Protein AF-F8EVM6-F1 (afdb_monomer)

Radius of gyration: 14.62 Å; Cα contacts (8 Å, |Δi|>4): 161; chains: 1; bounding box: 32×22×44 Å

Foldseek 3Di:
DAWWWFWWAALVPRDTDIQIFHFAPCLLVPPLVVCVVSVVVVVSVVSVVVCVVVVNPCSNVCRGPVSLVSVVVSVVVRIATEDIPDPDDLVVVCVRNVHNTHHDDNPDD

pLDDT: mean 84.42, std 10.82, range [38.53, 94.06]

Structure (mmCIF, N/CA/C/O backbone):
data_AF-F8EVM6-F1
#
_entry.id   AF-F8EVM6-F1
#
loop_
_atom_site.group_PDB
_atom_site.id
_atom_site.type_symbol
_atom_site.label_atom_id
_atom_site.label_alt_id
_atom_site.label_comp_id
_atom_site.label_asym_id
_atom_site.label_entity_id
_atom_site.label_seq_id
_atom_site.pdbx_PDB_ins_code
_atom_site.Cartn_x
_atom_site.Cartn_y
_atom_site.Cartn_z
_atom_site.occupancy
_atom_site.B_iso_or_equiv
_atom_site.auth_seq_id
_atom_site.auth_comp_id
_atom_site.auth_asym_id
_atom_site.auth_atom_id
_atom_site.pdbx_PDB_model_num
ATOM 1 N N . MET A 1 1 ? 6.885 -11.044 8.352 1.00 48.56 1 MET A N 1
ATOM 2 C CA . MET A 1 1 ? 7.329 -9.755 7.777 1.00 48.56 1 MET A CA 1
ATOM 3 C C . MET A 1 1 ? 6.969 -9.559 6.295 1.00 48.56 1 MET A C 1
ATOM 5 O O . MET A 1 1 ? 6.688 -8.429 5.933 1.00 48.56 1 MET A O 1
ATOM 9 N N . ALA A 1 2 ? 6.963 -10.586 5.4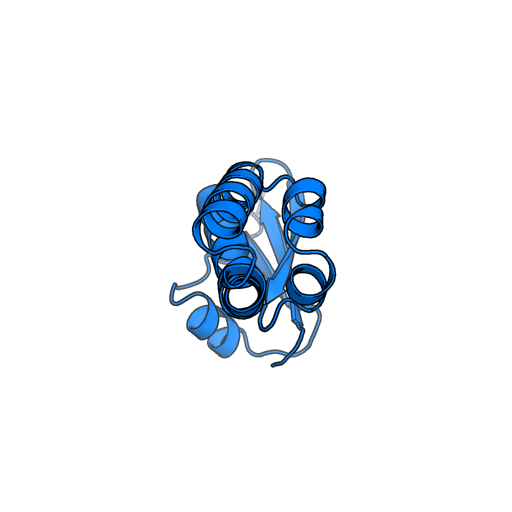23 1.00 51.34 2 ALA A N 1
ATOM 10 C CA . ALA A 1 2 ? 6.777 -10.375 3.971 1.00 51.34 2 ALA A CA 1
ATOM 11 C C . ALA A 1 2 ? 5.320 -10.220 3.482 1.00 51.34 2 ALA A C 1
ATOM 13 O O . ALA A 1 2 ? 5.102 -9.687 2.400 1.00 51.34 2 ALA A O 1
ATOM 14 N N . PHE A 1 3 ? 4.329 -10.666 4.254 1.00 64.69 3 PHE A N 1
ATOM 15 C CA . PHE A 1 3 ? 2.916 -10.464 3.942 1.00 64.69 3 PHE A CA 1
ATOM 16 C C . PHE A 1 3 ? 2.114 -10.704 5.217 1.00 64.69 3 PHE A C 1
ATOM 18 O O . PHE A 1 3 ? 1.896 -11.849 5.614 1.00 64.69 3 PHE A O 1
ATOM 25 N N . ASP A 1 4 ? 1.773 -9.630 5.912 1.00 80.69 4 ASP A N 1
ATOM 26 C CA . ASP A 1 4 ? 0.779 -9.681 6.978 1.00 80.69 4 ASP A CA 1
ATOM 27 C C . ASP A 1 4 ? -0.339 -8.690 6.659 1.00 80.69 4 ASP A C 1
ATOM 29 O O . ASP A 1 4 ? -0.142 -7.765 5.864 1.00 80.69 4 ASP A O 1
ATOM 33 N N . ARG A 1 5 ? -1.527 -8.917 7.209 1.00 85.44 5 ARG A N 1
ATOM 34 C CA . ARG A 1 5 ? -2.719 -8.122 6.937 1.00 85.44 5 ARG A CA 1
ATOM 35 C C . ARG A 1 5 ? -3.258 -7.567 8.237 1.00 85.44 5 ARG A C 1
ATOM 37 O O . ARG A 1 5 ? -3.517 -8.291 9.193 1.00 85.44 5 ARG A O 1
ATOM 44 N N . LEU A 1 6 ? -3.438 -6.256 8.243 1.00 88.12 6 LEU A N 1
ATOM 45 C CA . LEU A 1 6 ? -4.046 -5.548 9.351 1.00 88.12 6 LEU A CA 1
ATOM 46 C C . LEU A 1 6 ? -5.533 -5.407 9.084 1.00 88.12 6 LEU A C 1
ATOM 48 O O . LEU A 1 6 ? -5.943 -4.992 7.996 1.00 88.12 6 LEU A O 1
ATOM 52 N N . VAL A 1 7 ? -6.327 -5.699 10.099 1.00 90.19 7 VAL A N 1
ATOM 53 C CA . VAL A 1 7 ? -7.750 -5.406 10.114 1.00 90.19 7 VAL A CA 1
ATOM 54 C C . VAL A 1 7 ? -7.913 -3.984 10.631 1.00 90.19 7 VAL A C 1
ATOM 56 O O . VAL A 1 7 ? -7.637 -3.684 11.793 1.00 90.19 7 VAL A O 1
ATOM 59 N N . MET A 1 8 ? -8.343 -3.098 9.741 1.00 89.50 8 MET A N 1
ATOM 60 C CA . MET A 1 8 ? -8.593 -1.691 10.021 1.00 89.50 8 MET A CA 1
ATOM 61 C C . MET A 1 8 ? -10.102 -1.472 10.075 1.00 89.50 8 MET A C 1
ATOM 63 O O . MET A 1 8 ? -10.794 -1.751 9.099 1.00 89.50 8 MET A O 1
ATOM 67 N N . ALA A 1 9 ? -10.627 -0.961 11.181 1.00 90.44 9 ALA A N 1
ATOM 68 C CA . ALA A 1 9 ? -12.049 -0.678 11.342 1.00 90.44 9 ALA A CA 1
ATOM 69 C C . ALA A 1 9 ? -12.265 0.819 11.560 1.00 90.44 9 ALA A C 1
ATOM 71 O O . ALA A 1 9 ? -11.482 1.476 12.244 1.00 90.44 9 ALA A O 1
ATOM 72 N N . ASN A 1 10 ? -13.299 1.382 10.947 1.00 88.88 10 ASN A N 1
ATOM 73 C CA . ASN A 1 10 ? -13.678 2.769 11.176 1.00 88.88 10 ASN A CA 1
ATOM 74 C C . ASN A 1 10 ? -14.770 2.816 12.266 1.00 88.88 10 ASN A C 1
ATOM 76 O O . ASN A 1 10 ? -15.847 2.256 12.051 1.00 88.88 10 ASN A O 1
ATOM 80 N N . PRO A 1 11 ? -14.515 3.467 13.417 1.00 83.00 11 PRO A N 1
ATOM 81 C CA . PRO A 1 11 ? -15.437 3.470 14.555 1.00 83.00 11 PRO A CA 1
ATOM 82 C C . PRO A 1 11 ? -16.744 4.222 14.273 1.00 83.00 11 PRO A C 1
ATOM 84 O O . PRO A 1 11 ? -17.757 3.940 14.898 1.00 83.00 11 PRO A O 1
ATOM 87 N N . TYR A 1 12 ? -16.759 5.140 13.302 1.00 82.19 12 TYR A N 1
ATOM 88 C CA . TYR A 1 12 ? -17.934 5.959 12.995 1.00 82.19 12 TYR A CA 1
ATOM 89 C C . TYR A 1 12 ? -18.968 5.245 12.120 1.00 82.19 12 TYR A C 1
ATOM 91 O O . TYR A 1 12 ? -20.143 5.592 12.148 1.00 82.19 12 TYR A O 1
ATOM 99 N N . ASN A 1 13 ? -18.543 4.287 11.292 1.00 83.56 13 ASN A N 1
ATOM 100 C CA . ASN A 1 13 ? -19.424 3.619 10.326 1.00 83.56 13 ASN A CA 1
ATOM 101 C C . ASN A 1 13 ? -19.343 2.085 10.360 1.00 83.56 13 ASN A C 1
ATOM 103 O O . ASN A 1 13 ? -19.971 1.430 9.529 1.00 83.56 13 ASN A O 1
ATOM 107 N N . GLY A 1 14 ? -18.534 1.512 11.256 1.00 82.06 14 GLY A N 1
ATOM 108 C CA . GLY A 1 14 ? -18.343 0.067 11.409 1.00 82.06 14 GLY A CA 1
ATOM 109 C C . GLY A 1 14 ? -17.672 -0.632 10.218 1.00 82.06 14 GLY A C 1
ATOM 110 O O . GLY A 1 14 ? -17.515 -1.854 10.229 1.00 82.06 14 GLY A O 1
ATOM 111 N N . LYS A 1 15 ? -17.261 0.095 9.168 1.00 87.69 15 LYS A N 1
ATOM 112 C CA . LYS A 1 15 ? -16.658 -0.515 7.977 1.00 87.69 15 LYS A CA 1
ATOM 113 C C . LYS A 1 15 ? -15.270 -1.035 8.306 1.00 87.69 15 LYS A C 1
ATOM 115 O O . LYS A 1 15 ? -14.428 -0.317 8.843 1.00 87.69 15 LYS A O 1
ATOM 120 N N . THR A 1 16 ? -15.022 -2.274 7.900 1.00 90.00 16 THR A N 1
ATOM 121 C CA . THR A 1 16 ? -13.730 -2.939 8.064 1.00 90.00 16 THR A CA 1
ATOM 122 C C . THR A 1 16 ? -13.014 -3.049 6.718 1.00 90.00 16 THR A C 1
ATOM 124 O O . THR A 1 16 ? -13.628 -3.313 5.683 1.00 90.00 16 THR A O 1
ATOM 127 N N . ARG A 1 17 ? -11.704 -2.807 6.716 1.00 90.25 17 ARG A N 1
ATOM 128 C CA . ARG A 1 17 ? -10.812 -2.883 5.558 1.00 90.25 17 ARG A CA 1
ATOM 129 C C . ARG A 1 17 ? -9.553 -3.650 5.931 1.00 90.25 17 ARG A C 1
ATOM 131 O O . ARG A 1 17 ? -9.039 -3.514 7.035 1.00 90.25 17 ARG A O 1
ATOM 138 N N . TYR A 1 18 ? -9.036 -4.412 4.978 1.00 90.00 18 TYR A N 1
ATOM 139 C CA . TYR A 1 18 ? -7.797 -5.161 5.144 1.00 90.00 18 TYR A CA 1
ATOM 140 C C . TYR A 1 18 ? -6.641 -4.380 4.526 1.00 90.00 18 TYR A C 1
ATOM 142 O O . TYR A 1 18 ? -6.660 -4.076 3.331 1.00 90.00 18 TYR A O 1
ATOM 150 N N . ALA A 1 19 ? -5.631 -4.065 5.331 1.00 89.94 19 ALA A N 1
ATOM 151 C CA . ALA A 1 19 ? -4.438 -3.355 4.896 1.00 89.94 19 ALA A CA 1
ATOM 152 C C . ALA A 1 19 ? -3.230 -4.306 4.907 1.00 89.94 19 ALA A C 1
ATOM 154 O O . ALA A 1 19 ? -2.731 -4.643 5.982 1.00 89.94 19 ALA A O 1
ATOM 155 N N . PRO A 1 20 ? -2.752 -4.774 3.739 1.00 88.94 20 PRO A N 1
ATOM 156 C CA . PRO A 1 20 ? -1.536 -5.574 3.679 1.00 88.94 20 PRO A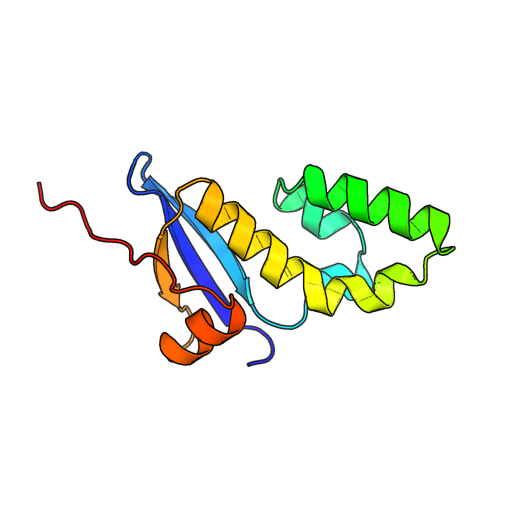 CA 1
ATOM 157 C C . PRO A 1 20 ? -0.310 -4.715 4.008 1.00 88.94 20 PRO A C 1
ATOM 159 O O . PRO A 1 20 ? -0.216 -3.568 3.570 1.00 88.94 20 PRO A O 1
ATOM 162 N N . ILE A 1 21 ? 0.646 -5.291 4.731 1.00 88.62 21 ILE A N 1
ATOM 163 C CA . ILE A 1 21 ? 1.938 -4.681 5.056 1.00 88.62 21 ILE A CA 1
ATOM 164 C C . ILE A 1 21 ? 3.098 -5.479 4.463 1.00 88.62 21 ILE A C 1
ATOM 166 O O . ILE A 1 21 ? 3.018 -6.693 4.267 1.00 88.62 21 ILE A O 1
ATOM 170 N N . GLY A 1 22 ? 4.190 -4.771 4.175 1.00 87.00 22 GLY A N 1
ATOM 171 C CA . GLY A 1 22 ? 5.368 -5.323 3.509 1.00 87.00 22 GLY A CA 1
ATOM 172 C C . GLY A 1 22 ? 5.303 -5.193 1.987 1.00 87.00 22 GLY A C 1
ATOM 173 O O . GLY A 1 22 ? 4.660 -4.282 1.456 1.00 87.00 22 GLY A O 1
ATOM 174 N N . PHE A 1 23 ? 5.999 -6.092 1.292 1.00 88.56 23 PHE A N 1
ATOM 175 C CA . PHE A 1 23 ? 6.125 -6.083 -0.164 1.00 88.56 23 PHE A CA 1
ATOM 176 C C . PHE A 1 23 ? 4.800 -6.443 -0.853 1.00 88.56 23 PHE A C 1
ATOM 178 O O . PHE A 1 23 ? 4.154 -7.440 -0.527 1.00 88.56 23 PHE A O 1
ATOM 185 N N . SER A 1 24 ? 4.380 -5.632 -1.825 1.00 89.75 24 SER A N 1
ATOM 186 C CA . SER A 1 24 ? 3.148 -5.858 -2.584 1.00 89.75 24 SER A CA 1
ATOM 187 C C . SER A 1 24 ? 3.397 -6.709 -3.829 1.00 89.75 24 SER A C 1
ATOM 189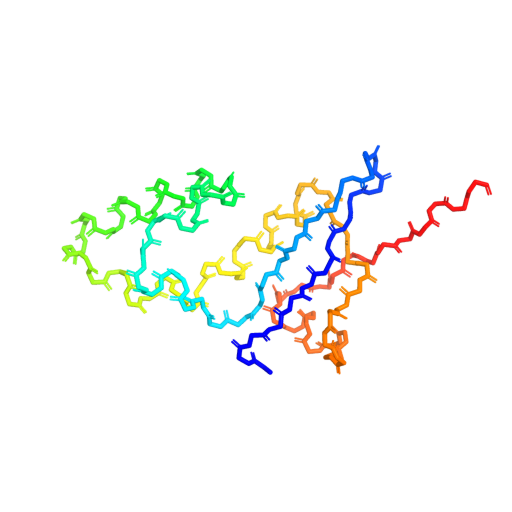 O O . SER A 1 24 ? 3.562 -6.185 -4.931 1.00 89.75 24 SER A O 1
ATOM 191 N N . TRP A 1 25 ? 3.330 -8.031 -3.676 1.00 87.44 25 TRP A N 1
ATOM 192 C CA . TRP A 1 25 ? 3.393 -8.974 -4.802 1.00 87.44 25 TRP A CA 1
ATOM 193 C C . TRP A 1 25 ? 2.368 -8.669 -5.896 1.00 87.44 25 TRP A C 1
ATOM 195 O O . TRP A 1 25 ? 2.678 -8.719 -7.082 1.00 87.44 25 TRP A O 1
ATOM 205 N N . THR A 1 26 ? 1.156 -8.268 -5.510 1.00 88.62 26 THR A N 1
ATOM 206 C CA . THR A 1 26 ? 0.111 -7.915 -6.476 1.00 88.62 26 THR A CA 1
ATOM 207 C C . THR A 1 26 ? 0.475 -6.671 -7.283 1.00 88.62 26 THR A C 1
ATOM 209 O O . THR A 1 26 ? 0.190 -6.614 -8.470 1.00 88.62 26 THR A O 1
ATOM 212 N N . THR A 1 27 ? 1.117 -5.672 -6.671 1.00 90.25 27 THR A N 1
ATOM 213 C CA . THR A 1 27 ? 1.561 -4.464 -7.393 1.00 90.25 27 THR A CA 1
ATOM 214 C C . THR A 1 27 ? 2.751 -4.767 -8.294 1.00 90.25 27 THR A C 1
ATOM 216 O O . THR A 1 27 ? 2.866 -4.163 -9.351 1.00 90.25 27 THR A O 1
ATOM 219 N N . PHE A 1 28 ? 3.606 -5.719 -7.914 1.00 90.94 28 PHE A N 1
ATOM 220 C CA . PHE A 1 28 ? 4.762 -6.110 -8.721 1.00 90.94 28 PHE A CA 1
ATOM 221 C C . PHE A 1 28 ? 4.344 -6.744 -10.053 1.00 90.94 28 PHE A C 1
ATOM 223 O O . PHE A 1 28 ? 4.840 -6.341 -11.097 1.00 90.94 28 PHE A O 1
ATOM 230 N N . PHE A 1 29 ? 3.385 -7.676 -10.031 1.00 87.88 29 PHE A N 1
ATOM 231 C CA . PHE A 1 29 ? 2.933 -8.358 -11.251 1.00 87.88 29 PHE A CA 1
ATOM 232 C C . PHE A 1 29 ? 1.850 -7.602 -12.029 1.00 87.88 29 PHE A C 1
ATOM 234 O O . PHE A 1 29 ? 1.792 -7.709 -13.249 1.00 87.88 29 PHE A O 1
ATOM 241 N N . PHE A 1 30 ? 0.990 -6.841 -11.345 1.00 88.12 30 PHE A N 1
ATOM 242 C CA . PHE A 1 30 ? -0.189 -6.221 -11.961 1.00 88.12 30 PHE A CA 1
ATOM 243 C C . PHE A 1 30 ? -0.151 -4.686 -11.974 1.00 88.12 30 PHE A C 1
ATOM 245 O O . PHE A 1 30 ? -1.124 -4.054 -12.382 1.00 88.12 30 PHE A O 1
ATOM 252 N N . GLY A 1 31 ? 0.935 -4.057 -11.521 1.00 87.38 31 GLY A N 1
ATOM 253 C CA . GLY A 1 31 ? 1.098 -2.603 -11.548 1.00 87.38 31 GLY A CA 1
ATOM 254 C C . GLY A 1 31 ? -0.059 -1.863 -10.868 1.00 87.38 31 GLY A C 1
ATOM 255 O O . GLY A 1 31 ? -0.214 -1.914 -9.647 1.00 87.38 31 GLY A O 1
ATOM 256 N N . ILE A 1 32 ? -0.878 -1.182 -11.676 1.00 90.19 32 ILE 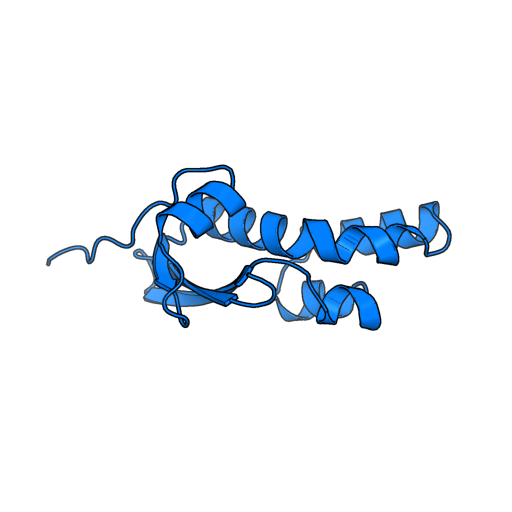A N 1
ATOM 257 C CA . ILE A 1 32 ? -1.977 -0.305 -11.245 1.00 90.19 32 ILE A CA 1
ATOM 258 C C . ILE A 1 32 ? -3.230 -1.043 -10.743 1.00 90.19 32 ILE A C 1
ATOM 260 O O . ILE A 1 32 ? -3.959 -0.510 -9.903 1.00 90.19 32 ILE A O 1
ATOM 264 N N . TRP A 1 33 ? -3.496 -2.265 -11.213 1.00 90.44 33 TRP A N 1
ATOM 265 C CA . TRP A 1 33 ? -4.764 -2.963 -10.949 1.00 90.44 33 TRP A CA 1
ATOM 266 C C . TRP A 1 33 ? -5.115 -3.110 -9.458 1.00 90.44 33 TRP A C 1
ATOM 268 O O . TRP A 1 33 ? -6.256 -2.827 -9.084 1.00 90.44 33 TRP A O 1
ATOM 278 N N . PRO A 1 34 ? -4.171 -3.457 -8.559 1.00 89.06 34 PRO A N 1
ATOM 279 C CA . PRO A 1 34 ? -4.463 -3.544 -7.132 1.00 89.06 34 PRO A CA 1
ATOM 280 C C . PRO A 1 34 ? -4.917 -2.211 -6.531 1.00 89.06 34 PRO A C 1
ATOM 282 O O . PRO A 1 34 ? -5.739 -2.214 -5.618 1.00 89.06 34 PRO A O 1
ATOM 285 N N . ALA A 1 35 ? -4.409 -1.079 -7.033 1.00 90.62 35 ALA A N 1
ATOM 286 C CA . ALA A 1 35 ? -4.805 0.236 -6.545 1.00 90.62 35 ALA A CA 1
ATOM 287 C C . ALA A 1 35 ? -6.251 0.571 -6.918 1.00 90.62 35 ALA A C 1
ATOM 289 O O . ALA A 1 35 ? -6.992 1.086 -6.080 1.00 90.62 35 ALA A O 1
ATOM 290 N N . ILE A 1 36 ? -6.677 0.197 -8.125 1.00 91.38 36 ILE A N 1
ATOM 291 C CA . ILE A 1 36 ? -8.056 0.373 -8.589 1.00 91.38 36 ILE A CA 1
ATOM 292 C C . ILE A 1 36 ? -9.011 -0.499 -7.764 1.00 91.38 36 ILE A C 1
ATOM 294 O O . ILE A 1 36 ? -9.964 0.017 -7.182 1.00 91.38 36 ILE A O 1
ATOM 298 N N . PHE A 1 37 ? -8.723 -1.797 -7.618 1.00 90.69 37 PHE A N 1
ATOM 299 C CA . PHE A 1 37 ? -9.595 -2.710 -6.866 1.00 90.69 37 PHE A CA 1
ATOM 300 C C . PHE A 1 37 ? -9.685 -2.381 -5.371 1.00 90.69 37 PHE A C 1
ATOM 302 O O . PHE A 1 37 ? -10.713 -2.624 -4.743 1.00 90.69 37 PHE A O 1
ATOM 309 N N . ARG A 1 38 ? -8.641 -1.778 -4.789 1.00 86.94 38 ARG A N 1
ATOM 310 C CA . ARG A 1 38 ? -8.658 -1.292 -3.398 1.00 86.94 38 ARG A CA 1
ATOM 311 C C . ARG A 1 38 ? -9.338 0.074 -3.234 1.00 86.94 38 ARG A C 1
ATOM 313 O O . ARG A 1 38 ? -9.371 0.592 -2.119 1.00 86.94 38 ARG A O 1
ATOM 320 N N . GLY A 1 39 ? -9.855 0.675 -4.311 1.00 88.94 39 GLY A N 1
ATOM 321 C CA . GLY A 1 39 ? -10.485 2.001 -4.295 1.00 88.94 39 GLY A CA 1
ATOM 322 C C . GLY A 1 39 ? -9.497 3.153 -4.075 1.00 88.94 39 GLY A C 1
ATOM 323 O O . GLY A 1 39 ? -9.891 4.258 -3.716 1.00 88.94 39 GLY A O 1
ATOM 324 N N . SER A 1 40 ? -8.202 2.904 -4.275 1.00 90.12 40 SER A N 1
ATOM 325 C CA . SER A 1 40 ? -7.113 3.864 -4.085 1.00 90.12 40 SER A CA 1
ATOM 326 C C . SER A 1 40 ? -6.851 4.677 -5.355 1.00 90.12 40 SER A C 1
ATOM 328 O O . SER A 1 40 ? -5.766 4.614 -5.932 1.00 90.12 40 SER A O 1
ATOM 330 N N . TRP A 1 41 ? -7.838 5.457 -5.796 1.00 89.69 41 TRP A N 1
ATOM 331 C CA . TRP A 1 41 ? -7.777 6.191 -7.068 1.00 89.69 41 TRP A CA 1
ATOM 332 C C . TRP A 1 41 ? -6.611 7.183 -7.160 1.00 89.69 41 TRP A C 1
ATOM 334 O O . TRP A 1 41 ? -5.981 7.291 -8.209 1.00 89.69 41 TRP A O 1
ATOM 344 N N . LYS A 1 42 ? -6.260 7.842 -6.046 1.00 92.44 42 LYS A N 1
ATOM 345 C CA . LYS A 1 42 ? -5.104 8.754 -5.962 1.00 92.44 42 LYS A CA 1
ATOM 346 C C . LYS A 1 42 ? -3.798 8.044 -6.337 1.00 92.44 42 LYS A C 1
ATOM 348 O O . LYS A 1 42 ? -3.033 8.535 -7.161 1.00 92.44 42 LYS A O 1
ATOM 353 N N . PHE A 1 43 ? -3.560 6.867 -5.756 1.00 92.56 43 PHE A N 1
ATOM 354 C CA . PHE A 1 43 ? -2.354 6.086 -6.029 1.00 92.56 43 PHE A CA 1
ATOM 355 C C . PHE A 1 43 ? -2.410 5.387 -7.384 1.00 92.56 43 PHE A C 1
ATOM 357 O O . PHE A 1 43 ? -1.372 5.278 -8.023 1.00 92.56 43 PHE A O 1
ATOM 364 N N . ALA A 1 44 ? -3.591 4.974 -7.851 1.00 92.81 44 ALA A N 1
ATOM 365 C CA . ALA A 1 44 ? -3.749 4.426 -9.195 1.00 92.81 44 ALA A CA 1
ATOM 366 C C . ALA A 1 44 ? -3.312 5.449 -10.260 1.00 92.81 44 ALA A C 1
ATOM 368 O O . ALA A 1 44 ? -2.466 5.142 -11.097 1.00 92.81 44 ALA A O 1
ATOM 369 N N . LEU A 1 45 ? -3.802 6.690 -10.167 1.00 93.75 45 LEU A N 1
ATOM 370 C CA . LEU A 1 45 ? -3.403 7.768 -11.075 1.00 93.75 45 LEU A CA 1
ATOM 371 C C . LEU A 1 45 ? -1.900 8.069 -10.980 1.00 93.75 45 LEU A C 1
ATOM 373 O O . LEU A 1 45 ? -1.228 8.205 -11.999 1.00 93.75 45 LEU A O 1
ATOM 377 N N . LEU A 1 46 ? -1.349 8.125 -9.766 1.00 93.12 46 LEU A N 1
ATOM 378 C CA . LEU A 1 46 ? 0.077 8.388 -9.565 1.00 93.12 46 LEU A CA 1
ATOM 379 C C . LEU A 1 46 ? 0.965 7.264 -10.126 1.00 93.12 46 LEU A C 1
ATOM 381 O O . LEU A 1 46 ? 1.983 7.537 -10.764 1.00 93.12 46 LEU A O 1
ATOM 385 N N . MET A 1 47 ? 0.573 6.002 -9.941 1.00 92.06 47 MET A N 1
ATOM 386 C CA . MET A 1 47 ? 1.239 4.848 -10.550 1.00 92.06 47 MET A CA 1
ATOM 387 C C . MET A 1 47 ? 1.190 4.916 -12.071 1.00 92.06 47 MET A C 1
ATOM 389 O O . MET A 1 47 ? 2.201 4.665 -12.714 1.00 92.06 47 MET A O 1
ATOM 393 N N . PHE A 1 48 ? 0.051 5.302 -12.646 1.00 92.81 48 PHE A N 1
ATOM 394 C CA . PHE A 1 48 ? -0.097 5.447 -14.092 1.00 92.81 48 PHE A CA 1
ATOM 395 C C . PHE A 1 48 ? 0.852 6.504 -14.667 1.00 92.81 48 PHE A C 1
ATOM 397 O O . PHE A 1 48 ? 1.626 6.220 -15.580 1.00 92.81 48 PHE A O 1
ATOM 404 N N . LEU A 1 49 ? 0.844 7.709 -14.088 1.00 94.06 49 LEU A N 1
ATOM 405 C CA . LEU A 1 49 ? 1.686 8.819 -14.540 1.00 94.06 49 LEU A CA 1
ATOM 406 C C . LEU A 1 49 ? 3.177 8.488 -14.409 1.00 94.06 49 LEU A C 1
ATOM 408 O O . LEU A 1 49 ? 3.955 8.721 -15.332 1.00 94.06 49 LEU A O 1
ATOM 412 N N . THR A 1 50 ? 3.577 7.901 -13.279 1.00 93.50 50 THR A N 1
ATOM 413 C CA . THR A 1 50 ? 4.974 7.504 -13.058 1.00 93.50 50 THR A CA 1
ATOM 414 C C . THR A 1 50 ? 5.387 6.318 -13.922 1.00 93.50 50 THR A C 1
ATOM 416 O O . THR A 1 50 ? 6.552 6.232 -14.302 1.00 93.50 50 THR A O 1
ATOM 419 N N . ALA A 1 51 ? 4.479 5.402 -14.264 1.00 91.75 51 ALA A N 1
ATOM 420 C CA . ALA A 1 51 ? 4.757 4.323 -15.208 1.00 91.75 51 ALA A CA 1
ATOM 421 C C . ALA A 1 51 ? 5.030 4.879 -16.609 1.00 91.75 51 ALA A C 1
ATOM 423 O O . ALA A 1 51 ? 6.039 4.512 -17.200 1.00 91.75 51 ALA A O 1
ATOM 424 N N . ILE A 1 52 ? 4.225 5.827 -17.102 1.00 92.94 52 ILE A N 1
ATOM 425 C CA . ILE A 1 52 ? 4.466 6.469 -18.406 1.00 92.94 52 ILE A CA 1
ATOM 426 C C . ILE A 1 52 ? 5.794 7.236 -18.400 1.00 92.94 52 ILE A C 1
ATOM 428 O O . ILE A 1 52 ? 6.626 7.031 -19.280 1.00 92.94 52 ILE A O 1
ATOM 432 N N . ALA A 1 53 ? 6.031 8.067 -17.380 1.00 93.25 53 ALA A N 1
ATOM 433 C CA . ALA A 1 53 ? 7.232 8.901 -17.297 1.00 93.25 53 ALA A CA 1
ATOM 434 C C . ALA A 1 53 ? 8.543 8.097 -17.206 1.00 93.25 53 ALA A C 1
ATOM 436 O O . ALA A 1 53 ? 9.591 8.577 -17.623 1.00 93.25 53 ALA A O 1
ATOM 437 N N . THR A 1 54 ? 8.493 6.881 -16.654 1.00 92.56 54 THR A N 1
ATOM 438 C CA . THR A 1 54 ? 9.669 6.009 -16.473 1.00 92.56 54 THR A CA 1
ATOM 439 C C . THR A 1 54 ? 9.702 4.830 -17.446 1.00 92.56 54 THR A C 1
ATOM 441 O O . THR A 1 54 ? 10.490 3.906 -17.246 1.00 92.56 54 THR A O 1
ATOM 444 N N . LEU A 1 55 ? 8.832 4.825 -18.465 1.00 90.31 55 LEU A N 1
ATOM 445 C CA . LEU A 1 55 ? 8.669 3.713 -19.413 1.00 90.31 55 LEU A CA 1
ATOM 446 C C . LEU A 1 55 ? 8.454 2.351 -18.715 1.00 90.31 55 LEU A C 1
ATOM 448 O O . LEU A 1 55 ? 8.938 1.316 -19.159 1.00 90.31 55 LEU A O 1
ATOM 452 N N . GLY A 1 56 ? 7.736 2.356 -17.590 1.00 86.00 56 GLY A N 1
ATOM 453 C CA . GLY A 1 56 ? 7.383 1.173 -16.805 1.00 86.00 56 GLY A CA 1
ATOM 454 C C . GLY A 1 56 ? 8.385 0.779 -15.716 1.00 86.00 56 GLY A C 1
ATOM 455 O O . GLY A 1 56 ? 8.071 -0.099 -14.914 1.00 86.00 56 GLY A O 1
ATOM 456 N N . LEU A 1 57 ? 9.546 1.437 -15.602 1.00 89.38 57 LEU A N 1
ATOM 457 C CA . LEU A 1 57 ? 10.544 1.105 -14.571 1.00 89.38 57 LEU A CA 1
ATOM 458 C C . LEU A 1 57 ? 10.043 1.358 -13.141 1.00 89.38 57 LEU A C 1
ATOM 460 O O . LEU A 1 57 ? 10.407 0.632 -12.214 1.00 89.38 57 LEU A O 1
ATOM 464 N N . SER A 1 58 ? 9.166 2.346 -12.944 1.00 90.44 58 SER A N 1
ATOM 465 C CA . SER A 1 58 ? 8.577 2.637 -11.630 1.00 90.44 58 SER A CA 1
ATOM 466 C C . SER A 1 58 ? 7.786 1.457 -11.050 1.00 90.44 58 SER A C 1
ATOM 468 O O . SER A 1 58 ? 7.687 1.337 -9.826 1.00 90.44 58 SER A O 1
ATOM 470 N N . CYS A 1 59 ? 7.292 0.535 -11.888 1.00 87.75 59 CYS A N 1
ATOM 471 C CA . CYS A 1 59 ? 6.596 -0.682 -11.462 1.00 87.75 59 CYS A CA 1
ATOM 472 C C . CYS A 1 59 ? 7.458 -1.588 -10.567 1.00 87.75 59 CYS A C 1
ATOM 474 O O . CYS A 1 59 ? 6.907 -2.338 -9.766 1.00 87.75 59 CYS A O 1
ATOM 476 N N . LEU A 1 60 ? 8.791 -1.491 -10.640 1.00 90.31 60 LEU A N 1
ATOM 477 C CA . LEU A 1 60 ? 9.706 -2.233 -9.765 1.00 90.31 60 LEU A CA 1
ATOM 478 C C . LEU A 1 60 ? 9.819 -1.611 -8.364 1.00 90.31 60 LEU A C 1
ATOM 480 O O . LEU A 1 60 ? 10.100 -2.307 -7.391 1.00 90.31 60 LEU A O 1
ATOM 484 N N . VAL A 1 61 ? 9.568 -0.306 -8.244 1.00 91.50 61 VAL A N 1
ATOM 485 C CA . VAL A 1 61 ? 9.708 0.458 -6.993 1.00 91.50 61 VAL A CA 1
ATOM 486 C C . VAL A 1 61 ? 8.393 0.492 -6.211 1.00 91.50 61 VAL A C 1
ATOM 488 O O . VAL A 1 61 ? 8.373 0.349 -4.985 1.00 91.50 61 VAL A O 1
ATOM 491 N N . TRP A 1 62 ? 7.270 0.629 -6.915 1.00 92.31 62 TRP A N 1
ATOM 492 C CA . TRP A 1 62 ? 5.929 0.698 -6.329 1.00 92.31 62 TRP A CA 1
ATOM 493 C C . TRP A 1 62 ? 5.571 -0.412 -5.324 1.00 92.31 62 TRP A C 1
ATOM 495 O O . TRP A 1 62 ? 4.955 -0.088 -4.303 1.00 92.31 62 TRP A O 1
ATOM 505 N N . PRO A 1 63 ? 5.957 -1.686 -5.517 1.00 92.38 63 PRO A N 1
ATOM 506 C CA . PRO A 1 63 ? 5.645 -2.775 -4.593 1.00 92.38 63 PRO A CA 1
ATOM 507 C C . PRO A 1 63 ? 6.169 -2.573 -3.173 1.00 92.38 63 PRO A C 1
ATOM 509 O O . PRO A 1 63 ? 5.545 -3.043 -2.221 1.00 92.38 63 PRO A O 1
ATOM 512 N N . PHE A 1 64 ? 7.281 -1.853 -3.016 1.00 91.38 64 PHE A N 1
ATOM 513 C CA . PHE A 1 64 ? 7.878 -1.556 -1.714 1.00 91.38 64 PHE A CA 1
ATOM 514 C C . PHE A 1 64 ? 7.155 -0.420 -0.980 1.00 91.38 64 PHE A C 1
ATOM 516 O O . PHE A 1 64 ? 7.168 -0.358 0.249 1.00 91.38 64 PHE A O 1
ATOM 523 N N . ILE A 1 65 ? 6.520 0.487 -1.727 1.00 91.06 65 ILE A N 1
ATOM 524 C CA . ILE A 1 65 ? 5.999 1.753 -1.199 1.00 91.06 65 ILE A CA 1
ATOM 525 C C . ILE A 1 65 ? 4.472 1.715 -1.053 1.00 91.06 65 ILE A C 1
ATOM 527 O O . ILE A 1 65 ? 3.926 2.222 -0.070 1.00 91.06 65 ILE A O 1
ATOM 531 N N . TYR A 1 66 ? 3.767 1.099 -2.002 1.00 91.25 66 TYR A N 1
ATOM 532 C CA . TYR A 1 66 ? 2.316 1.222 -2.139 1.00 91.25 66 TYR A CA 1
ATOM 533 C C . TYR A 1 66 ? 1.527 0.749 -0.914 1.00 91.25 66 TYR A C 1
ATOM 535 O O . TYR A 1 66 ? 0.665 1.478 -0.433 1.00 91.25 66 TYR A O 1
ATOM 543 N N . ASN A 1 67 ? 1.834 -0.435 -0.378 1.00 91.69 67 ASN A N 1
ATOM 544 C CA . ASN A 1 67 ? 1.132 -0.983 0.790 1.00 91.69 67 ASN A CA 1
ATOM 545 C C . ASN A 1 67 ? 1.203 -0.035 1.999 1.00 91.69 67 ASN A C 1
ATOM 547 O O . ASN A 1 67 ? 0.197 0.222 2.660 1.00 91.69 67 ASN A O 1
ATOM 551 N N . ARG A 1 68 ? 2.376 0.568 2.232 1.00 90.00 68 ARG A N 1
ATOM 552 C CA . ARG A 1 68 ? 2.579 1.563 3.289 1.00 90.00 68 ARG A CA 1
ATOM 553 C C . ARG A 1 68 ? 1.765 2.832 3.042 1.00 90.00 68 ARG A C 1
ATOM 555 O O . ARG A 1 68 ? 1.205 3.385 3.986 1.00 90.00 68 ARG A O 1
ATOM 562 N N . LEU A 1 69 ? 1.712 3.319 1.803 1.00 92.00 69 LEU A N 1
ATOM 563 C CA . LEU A 1 69 ? 0.913 4.497 1.452 1.00 92.00 69 LEU A CA 1
ATOM 564 C C . LEU A 1 69 ? -0.586 4.237 1.621 1.00 92.00 69 LEU A C 1
ATOM 566 O O . LEU A 1 69 ? -1.277 5.057 2.218 1.00 92.00 69 LEU A O 1
ATOM 570 N N . TYR A 1 70 ? -1.060 3.072 1.181 1.00 91.88 70 TYR A N 1
ATOM 571 C CA . TYR A 1 70 ? -2.446 2.646 1.343 1.00 91.88 70 TYR A CA 1
ATOM 572 C C . TYR A 1 70 ? -2.867 2.585 2.817 1.00 91.88 70 TYR A C 1
ATOM 574 O O . TYR A 1 70 ? -3.898 3.143 3.187 1.00 91.88 70 TYR A O 1
ATOM 582 N N . LEU A 1 71 ? -2.038 1.978 3.674 1.00 90.75 71 LEU A N 1
ATOM 583 C CA . LEU A 1 71 ? -2.274 1.946 5.120 1.00 90.75 71 LEU A CA 1
ATOM 584 C C . LEU A 1 71 ? -2.378 3.361 5.709 1.00 90.75 71 LEU A C 1
ATOM 586 O O . LEU A 1 71 ? -3.285 3.651 6.485 1.00 90.75 71 LEU A O 1
ATOM 590 N N . ASN A 1 72 ? -1.463 4.253 5.327 1.00 90.62 72 ASN A N 1
ATOM 591 C CA . ASN A 1 72 ? -1.472 5.631 5.811 1.00 90.62 72 ASN A CA 1
ATOM 592 C C . ASN A 1 72 ? -2.716 6.411 5.368 1.00 90.62 72 ASN A C 1
ATOM 594 O O . ASN A 1 72 ? -3.202 7.238 6.138 1.00 90.62 72 ASN A O 1
ATOM 598 N N . ASP A 1 73 ? -3.224 6.170 4.161 1.00 91.81 73 ASP A N 1
ATOM 599 C CA . ASP A 1 73 ? -4.456 6.806 3.692 1.00 91.81 73 ASP A CA 1
ATOM 600 C C . ASP A 1 73 ? -5.688 6.270 4.432 1.00 91.81 73 ASP A C 1
ATOM 602 O O . ASP A 1 73 ? -6.502 7.073 4.874 1.00 91.81 73 ASP A O 1
ATOM 606 N N . LEU A 1 74 ? -5.766 4.966 4.726 1.00 90.50 74 LEU A N 1
ATOM 607 C CA . LEU A 1 74 ? -6.820 4.430 5.601 1.00 90.50 74 LEU A CA 1
ATOM 608 C C . LEU A 1 74 ? -6.812 5.099 6.986 1.00 90.50 74 LEU A C 1
ATOM 610 O O . LEU A 1 74 ? -7.861 5.459 7.514 1.00 90.50 74 LEU A O 1
ATOM 614 N N . ILE A 1 75 ? -5.635 5.310 7.577 1.00 89.88 75 ILE A N 1
ATOM 615 C CA . ILE A 1 75 ? -5.521 5.992 8.876 1.00 89.88 75 ILE A CA 1
ATOM 616 C C . ILE A 1 75 ? -6.038 7.437 8.790 1.00 89.88 75 ILE A C 1
ATOM 618 O O . ILE A 1 75 ? -6.755 7.887 9.687 1.00 89.88 75 ILE A O 1
ATOM 622 N N . LYS A 1 76 ? -5.704 8.160 7.710 1.00 89.62 76 LYS A N 1
ATOM 623 C CA . LYS A 1 76 ? -6.211 9.522 7.458 1.00 89.62 76 LYS A CA 1
ATOM 624 C C . LYS A 1 76 ? -7.725 9.546 7.257 1.00 89.62 76 LYS A C 1
ATOM 626 O O . LYS A 1 76 ? -8.371 10.461 7.750 1.00 89.62 76 LYS A O 1
ATOM 631 N N . ASP A 1 77 ? -8.282 8.524 6.614 1.00 88.81 77 ASP A N 1
ATOM 632 C CA . ASP A 1 77 ? -9.723 8.359 6.390 1.00 88.81 77 ASP A CA 1
ATOM 633 C C . ASP A 1 77 ? -10.490 7.948 7.668 1.00 88.81 77 ASP A C 1
ATOM 635 O O . ASP A 1 77 ? -11.679 7.626 7.624 1.00 88.81 77 ASP A O 1
ATOM 639 N N . GLY A 1 78 ? -9.822 7.936 8.827 1.00 87.94 78 GLY A N 1
ATOM 640 C CA . GLY A 1 78 ? -10.444 7.674 10.123 1.00 87.94 78 GLY A CA 1
ATOM 641 C C . GLY A 1 78 ? -10.480 6.201 10.523 1.00 87.94 78 GLY A C 1
ATOM 642 O O . GLY A 1 78 ? -11.048 5.880 11.565 1.00 87.94 78 GLY A O 1
ATOM 643 N N . TYR A 1 79 ? -9.860 5.300 9.756 1.00 90.19 79 TYR A N 1
ATOM 644 C CA . TYR A 1 79 ? -9.745 3.905 10.173 1.00 90.19 79 TYR A CA 1
ATOM 645 C C . TYR A 1 79 ? -8.753 3.763 11.334 1.00 90.19 79 TYR A C 1
ATOM 647 O O . TYR A 1 79 ? -7.796 4.530 11.486 1.00 90.19 79 TYR A O 1
ATOM 655 N N . ARG A 1 80 ? -9.009 2.769 12.178 1.00 89.81 80 ARG A N 1
ATOM 656 C CA . ARG A 1 80 ? -8.259 2.445 13.388 1.00 89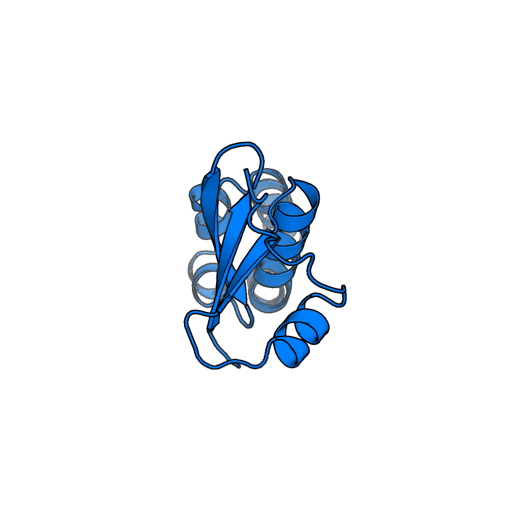.81 80 ARG A CA 1
ATOM 657 C C . ARG A 1 80 ? -7.840 0.984 13.352 1.00 89.81 80 ARG A C 1
ATOM 659 O O . ARG A 1 80 ? -8.511 0.154 12.740 1.00 89.81 80 ARG A O 1
ATOM 666 N N . PHE A 1 81 ? -6.709 0.680 13.969 1.00 88.44 81 PHE A N 1
ATOM 667 C CA . PHE A 1 81 ? -6.169 -0.671 14.006 1.00 88.44 81 PHE A CA 1
ATOM 668 C C . PHE A 1 81 ? -6.969 -1.537 14.981 1.00 88.44 81 PHE A C 1
ATOM 670 O O . PHE A 1 81 ? -7.013 -1.227 16.167 1.00 88.44 81 PHE A O 1
ATOM 677 N N . LYS A 1 82 ? -7.582 -2.618 14.487 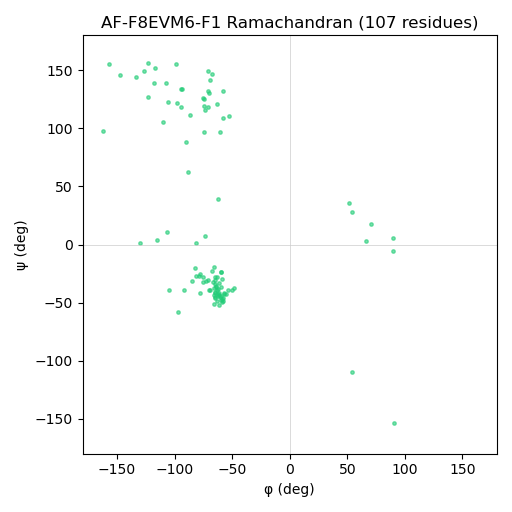1.00 87.12 82 LYS A N 1
ATOM 678 C CA . LYS A 1 82 ? -8.359 -3.555 15.308 1.00 87.12 82 LYS A CA 1
ATOM 679 C C . LYS A 1 82 ? -7.529 -4.769 15.714 1.00 87.12 82 LYS A C 1
ATOM 681 O O . LYS A 1 82 ? -7.382 -5.043 16.897 1.00 87.12 82 LYS A O 1
ATOM 686 N N . ILE A 1 83 ? -6.995 -5.501 14.737 1.00 84.44 83 ILE A N 1
ATOM 687 C CA . ILE A 1 83 ? -6.189 -6.704 14.980 1.00 84.44 83 ILE A CA 1
ATOM 688 C C . ILE A 1 83 ? -5.270 -6.990 13.785 1.00 84.44 83 ILE A C 1
ATOM 690 O O . ILE A 1 83 ? -5.557 -6.573 12.662 1.00 84.44 83 ILE A O 1
ATOM 694 N N . ALA A 1 84 ? -4.162 -7.692 14.014 1.00 82.31 84 ALA A N 1
ATOM 695 C CA . ALA A 1 84 ? -3.340 -8.267 12.951 1.00 82.31 84 ALA A CA 1
ATOM 696 C C . ALA A 1 84 ? -3.767 -9.725 12.724 1.00 82.31 84 ALA A C 1
ATOM 698 O O . ALA A 1 84 ? -3.968 -10.457 13.689 1.00 82.31 84 ALA A O 1
ATOM 699 N N . GLU A 1 85 ? -3.941 -10.149 11.467 1.00 74.88 85 GLU A N 1
ATOM 700 C CA . GLU A 1 85 ? -4.350 -11.532 11.160 1.00 74.88 85 GLU A CA 1
ATOM 701 C C . GLU A 1 85 ? -3.287 -12.555 11.579 1.00 74.88 85 GLU A C 1
ATOM 703 O O . GLU A 1 85 ? -3.612 -13.668 11.991 1.00 74.88 85 GLU A O 1
ATOM 708 N N . ARG A 1 86 ? -2.006 -12.191 11.485 1.00 70.50 86 ARG 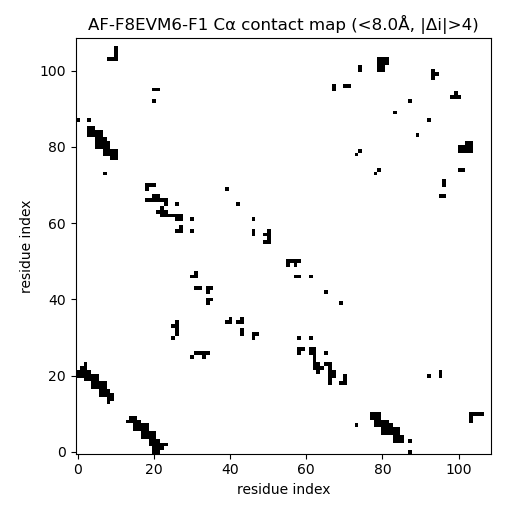A N 1
ATOM 709 C CA . ARG A 1 86 ? -0.892 -12.987 12.001 1.00 70.50 86 ARG A CA 1
ATOM 710 C C . ARG A 1 86 ? -0.466 -12.430 13.362 1.00 70.50 86 ARG A C 1
ATOM 712 O O . ARG A 1 86 ? -0.635 -11.242 13.606 1.00 70.50 86 ARG A O 1
ATOM 719 N N . ASN A 1 87 ? 0.155 -13.259 14.212 1.00 63.09 87 ASN A N 1
ATOM 720 C CA . ASN A 1 87 ? 0.782 -12.884 15.501 1.00 63.09 87 ASN A CA 1
ATOM 721 C C . ASN A 1 87 ? 1.968 -11.893 15.355 1.00 63.09 8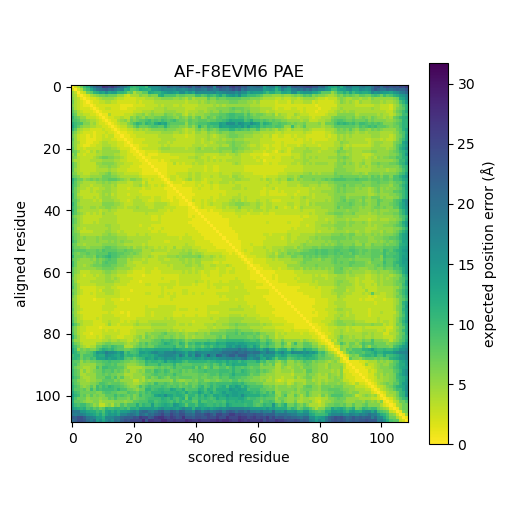7 ASN A C 1
ATOM 723 O O . ASN A 1 87 ? 3.007 -12.037 15.996 1.00 63.09 87 ASN A O 1
ATOM 727 N N . SER A 1 88 ? 1.875 -10.916 14.460 1.00 68.69 88 SER A N 1
ATOM 728 C CA . SER A 1 88 ? 2.844 -9.845 14.322 1.00 68.69 88 SER A CA 1
ATOM 729 C C . SER A 1 88 ? 2.639 -8.855 15.458 1.00 68.69 88 SER A C 1
ATOM 731 O O . SER A 1 88 ? 1.540 -8.338 15.658 1.00 68.69 88 SER A O 1
ATOM 733 N N . SER A 1 89 ? 3.711 -8.574 16.194 1.00 68.88 89 SER A N 1
ATOM 734 C CA . SER A 1 89 ? 3.687 -7.614 17.292 1.00 68.88 89 SER A CA 1
ATOM 735 C C . SER A 1 89 ? 3.229 -6.241 16.795 1.00 68.88 89 SER A C 1
ATOM 737 O O . SER A 1 89 ? 3.754 -5.728 15.804 1.00 68.88 89 SER A O 1
ATOM 739 N N . PHE A 1 90 ? 2.288 -5.622 17.513 1.00 72.25 90 PHE A N 1
ATOM 740 C CA . PHE A 1 90 ? 1.785 -4.269 17.239 1.00 72.25 90 PHE A CA 1
ATOM 741 C C . PHE A 1 90 ? 2.914 -3.246 17.021 1.00 72.25 90 PHE A C 1
ATOM 743 O O . PHE A 1 90 ? 2.845 -2.407 16.125 1.00 72.25 90 PHE A O 1
ATOM 750 N N . GLU A 1 91 ? 3.997 -3.378 17.784 1.00 72.88 91 GLU A N 1
ATOM 751 C CA . GLU A 1 91 ? 5.194 -2.541 17.699 1.00 72.88 91 GLU A CA 1
ATOM 752 C C . GLU A 1 91 ? 5.921 -2.638 16.345 1.00 72.88 91 GLU A C 1
ATOM 754 O O . GLU A 1 91 ? 6.344 -1.631 15.778 1.00 72.88 91 GLU A O 1
ATOM 759 N N . ALA A 1 92 ? 5.997 -3.832 15.748 1.00 74.31 92 ALA A N 1
ATOM 760 C CA . ALA A 1 92 ? 6.589 -4.001 14.419 1.00 74.31 92 ALA A CA 1
ATOM 761 C C . ALA A 1 92 ? 5.739 -3.316 13.332 1.00 74.31 92 ALA A C 1
ATOM 763 O O . ALA A 1 92 ? 6.252 -2.807 12.332 1.00 74.31 92 ALA A O 1
ATOM 764 N N . ILE A 1 93 ? 4.423 -3.281 13.539 1.00 77.06 93 ILE A N 1
ATOM 765 C CA . ILE A 1 93 ? 3.464 -2.699 12.604 1.00 77.06 93 ILE A CA 1
ATOM 766 C C . ILE A 1 93 ? 3.470 -1.164 12.708 1.00 77.06 93 ILE A C 1
ATOM 768 O O . ILE A 1 93 ? 3.474 -0.472 11.682 1.00 77.06 93 ILE A O 1
ATOM 772 N N . SER A 1 94 ? 3.529 -0.611 13.923 1.00 77.31 94 SER A N 1
ATOM 773 C CA . SER A 1 94 ? 3.670 0.836 14.132 1.00 77.31 94 SER A CA 1
ATOM 774 C C . SER A 1 94 ? 4.999 1.357 13.565 1.00 77.31 94 SER A C 1
ATOM 776 O O . SER A 1 94 ? 5.019 2.382 12.869 1.00 77.31 94 SER A O 1
ATOM 778 N N . ALA A 1 95 ? 6.085 0.591 13.723 1.00 79.88 95 ALA A N 1
ATOM 779 C CA . ALA A 1 95 ? 7.369 0.872 13.087 1.00 79.88 95 ALA A CA 1
ATOM 780 C C . ALA A 1 95 ? 7.264 0.893 11.548 1.00 79.88 95 ALA A C 1
ATOM 782 O O . ALA A 1 95 ? 7.755 1.8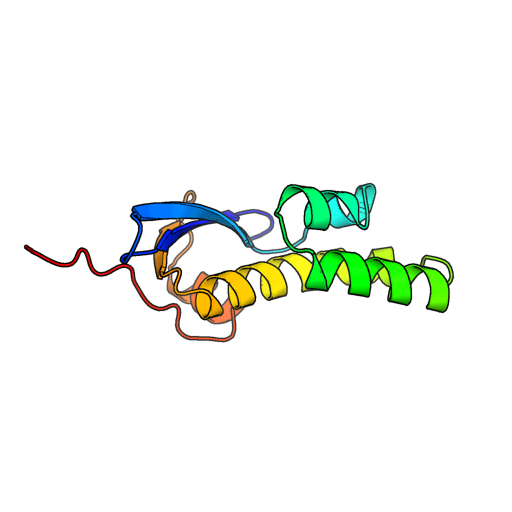26 10.907 1.00 79.88 95 ALA A O 1
ATOM 783 N N . TYR A 1 96 ? 6.555 -0.068 10.936 1.00 81.75 96 TYR A N 1
ATOM 784 C CA . TYR A 1 96 ? 6.334 -0.105 9.481 1.00 81.75 96 TYR A CA 1
ATOM 785 C C . TYR A 1 96 ? 5.583 1.131 8.962 1.00 81.75 96 TYR A C 1
ATOM 787 O O . TYR A 1 96 ? 5.975 1.747 7.962 1.00 81.75 96 TYR A O 1
ATOM 795 N N . SER A 1 97 ? 4.517 1.541 9.656 1.00 79.00 97 SER A N 1
ATOM 796 C CA . SER A 1 97 ? 3.759 2.738 9.279 1.00 79.00 97 SER A CA 1
ATOM 797 C C . SER A 1 97 ? 4.590 4.023 9.431 1.00 79.00 97 SER A C 1
ATOM 799 O O . SER A 1 97 ? 4.282 5.035 8.791 1.00 79.00 97 SER A O 1
ATOM 801 N N . ARG A 1 98 ? 5.680 3.983 10.217 1.00 79.56 98 ARG A N 1
ATOM 802 C CA . ARG A 1 98 ? 6.423 5.146 10.739 1.00 79.56 98 ARG A CA 1
ATOM 803 C C . ARG A 1 98 ? 5.516 6.131 11.484 1.00 79.56 98 ARG A C 1
ATOM 805 O O . ARG A 1 98 ? 5.755 7.335 11.467 1.00 79.56 98 ARG A O 1
ATOM 812 N N . LYS A 1 99 ? 4.427 5.620 12.058 1.00 78.12 99 LYS A N 1
ATOM 813 C CA . LYS A 1 99 ? 3.420 6.365 12.814 1.00 78.12 99 LYS A CA 1
ATOM 814 C C . LYS A 1 99 ? 2.871 5.452 13.896 1.00 78.12 99 LYS A C 1
ATOM 816 O O . LYS A 1 99 ? 2.703 4.257 13.658 1.00 78.12 99 LYS A O 1
ATOM 821 N N . VAL A 1 100 ? 2.537 6.029 15.046 1.00 74.12 100 VAL A N 1
ATOM 822 C CA . VAL A 1 100 ? 1.744 5.324 16.054 1.00 74.12 100 VAL A CA 1
ATOM 823 C C . VAL A 1 100 ? 0.377 5.035 15.438 1.00 74.12 100 VAL A C 1
ATOM 825 O O . VAL A 1 100 ? -0.298 5.950 14.960 1.00 74.12 100 VAL A O 1
ATOM 828 N N . LEU A 1 101 ? 0.011 3.756 15.368 1.00 78.94 101 LEU A N 1
ATOM 829 C CA . LEU A 1 101 ? -1.278 3.353 14.828 1.00 78.94 101 LEU A CA 1
ATOM 830 C C . LEU A 1 101 ? -2.366 3.686 15.847 1.00 78.94 101 LEU A C 1
ATOM 832 O O . LEU A 1 101 ? -2.266 3.237 16.988 1.00 78.94 101 LEU A O 1
ATOM 836 N N . PRO A 1 102 ? -3.405 4.440 15.461 1.00 80.12 102 PRO A N 1
ATOM 837 C CA . PRO A 1 102 ? -4.498 4.713 16.371 1.00 80.12 102 PRO A CA 1
ATOM 838 C C . PRO A 1 102 ? -5.294 3.417 16.571 1.00 80.12 102 PRO A C 1
ATOM 840 O O . PRO A 1 102 ? -5.795 2.834 15.602 1.00 80.12 102 PRO A O 1
ATOM 843 N N . LEU A 1 103 ? -5.344 2.941 17.815 1.00 82.12 103 LEU A N 1
ATOM 844 C CA . LEU A 1 103 ? -6.040 1.712 18.184 1.00 82.12 103 LEU A CA 1
ATOM 845 C C . LEU A 1 103 ? -7.548 1.882 18.013 1.00 82.12 103 LEU A C 1
ATOM 847 O O . LEU A 1 103 ? -8.093 2.978 18.155 1.00 82.12 103 LEU A O 1
ATOM 851 N N . TYR A 1 104 ? -8.215 0.794 17.646 1.00 78.50 104 TYR A N 1
ATOM 852 C CA . TYR A 1 104 ? -9.663 0.728 17.660 1.00 78.50 104 TYR A CA 1
ATOM 853 C C . TYR A 1 104 ? -10.100 0.616 19.118 1.00 78.50 104 TYR A C 1
ATOM 855 O O . TYR A 1 104 ? -10.075 -0.463 19.702 1.00 78.50 104 TYR A O 1
ATOM 863 N N . GLU A 1 105 ? -10.461 1.747 19.709 1.00 72.31 105 GLU A N 1
ATOM 864 C CA . GLU A 1 105 ? -11.236 1.754 20.940 1.00 72.31 105 GLU A CA 1
ATOM 865 C C . GLU A 1 105 ? -12.657 1.346 20.551 1.00 72.31 105 GLU A C 1
ATOM 867 O O . GLU A 1 105 ? -13.312 2.025 19.753 1.00 72.31 105 GLU A O 1
ATOM 872 N N . GLU A 1 106 ? -13.122 0.197 21.051 1.00 61.03 106 GLU A N 1
ATOM 873 C CA . GLU A 1 106 ? -14.560 -0.040 21.101 1.00 61.03 106 GLU A CA 1
ATOM 874 C C . GLU A 1 106 ? -15.128 1.108 21.925 1.00 61.03 106 GLU A C 1
ATOM 876 O O . GLU A 1 106 ? -14.842 1.219 23.115 1.00 61.03 106 GLU A O 1
ATOM 881 N N . VAL A 1 107 ? -15.844 2.023 21.267 1.00 56.19 107 VAL A N 1
ATOM 882 C CA . VAL A 1 107 ? -16.612 3.048 21.964 1.00 56.19 107 VAL A CA 1
ATOM 883 C C . VAL A 1 107 ? -17.608 2.272 22.814 1.00 56.19 107 VAL A C 1
ATOM 885 O O . VAL A 1 107 ? -18.610 1.788 22.290 1.00 56.19 107 VAL A O 1
ATOM 888 N N . SER A 1 108 ? -17.263 2.068 24.089 1.00 44.47 108 SER A N 1
ATOM 889 C CA . SER A 1 108 ? -18.176 1.547 25.096 1.00 44.47 108 SER A CA 1
ATOM 890 C C . SER A 1 108 ? -19.400 2.440 25.033 1.00 44.47 108 SER A C 1
ATOM 892 O O . SER A 1 108 ? -19.316 3.631 25.339 1.00 44.47 108 SER A O 1
ATOM 894 N N . GLN A 1 109 ? -20.500 1.872 24.550 1.00 38.53 109 GLN A N 1
ATOM 895 C CA . GLN A 1 109 ? -21.813 2.405 24.873 1.00 38.53 109 GLN A CA 1
ATOM 896 C C . GLN A 1 109 ? -22.045 2.290 26.380 1.00 38.53 109 GLN A C 1
ATOM 898 O O . GLN A 1 109 ? -21.392 1.424 27.015 1.00 38.53 109 GLN A O 1
#

Solvent-accessible surface area (backbone atoms only — not comparable to full-atom values): 6088 Å² total; per-residue (Å²): 119,66,74,42,40,34,37,29,32,22,83,90,76,71,52,72,46,80,38,51,39,45,54,30,66,60,26,53,78,49,47,46,56,55,30,51,78,69,68,35,56,73,58,24,52,51,46,51,54,44,22,62,77,48,78,48,58,43,36,75,55,43,16,68,47,48,31,50,52,52,45,53,49,42,46,72,75,54,32,15,47,65,49,56,80,50,97,64,56,69,67,62,53,24,58,68,65,73,42,86,68,54,64,52,68,77,78,78,124

Secondary structure (DSSP, 8-state):
--SEEEEEE-TTT--EEEEEES--HHHHHHTTHHHHHTT-HHHHHHHHHHHHHTTTGGGGTHHHHHHHHHHHHHHHTT-EEEEESS---HHHHHHHHTSPPPB------

Nearest PDB structures (foldseek):
  8d4w-assembly1_A-2  TM=6.342E-01  e=7.119E+00  Mycolicibacterium smegmatis

Organism: Zymomonas mobilis subsp. pomaceae (strain ATCC 29192 / DSM 22645 / JCM 10191 / CCUG 17912 / NBRC 13757 / NCIMB 11200 / NRRL B-4491 / Barker I) (NCBI:txid579138)

Sequence (109 aa):
MAFDRLVMANPYNGKTRYAPIGFSWTTFFFGIWPAIFRGSWKFALLMFLTAIATLGLSCLVWPFIYNRLYLNDLIKDGYRFKIAERNSSFEAISAYSRKVLPLYEEVSQ

Mean predicted aligned error: 5.91 Å